Protein AF-A0A383C848-F1 (afdb_monomer)

Secondary structure (DSSP, 8-state):
-HHHHHHHS-GGGS-HHHHHHHHHHHHHHHHHHHHHHHHHHHHHHTT--HHHHHHHHHHHHHHHHHHHHHHHHHHHHH-HHHHHHHHHHHHHHH-

pLDDT: mean 80.66, std 11.18, range [51.22, 92.5]

Sequence (95 aa):
MFSKIRHYVDFKSISPSIKYLSILALFTGIGLGYFFTVIVILTKLKGYNEGTIGIIAASFSLGLMFAGFFVSKVLEKIGLYLTLFISITIQTICV

Radius of gyration: 17.78 Å; Cα contacts (8 Å, |Δi|>4): 18; chains: 1; bounding box: 36×27×50 Å

Mean predicted aligned error: 8.61 Å

Foldseek 3Di:
DVVVVCVVVVCVPPDPVVVVVVVVVVVVVVVVVVVLVVVLVVCVVVVDDPVVNVVVSVVVVVVVVVVVVVLVVVCVPPNDPVSVVVVVVVVVVVD

Structure (mmCIF, N/CA/C/O backbone):
data_AF-A0A383C848-F1
#
_entry.id   AF-A0A383C848-F1
#
loop_
_atom_site.group_PDB
_atom_site.id
_atom_site.type_symbol
_atom_site.label_atom_id
_atom_site.label_alt_id
_atom_site.label_comp_id
_atom_site.label_asym_id
_atom_site.label_entity_id
_atom_site.label_seq_id
_atom_site.pdbx_PDB_ins_code
_atom_site.Cartn_x
_atom_site.Cartn_y
_atom_site.Cartn_z
_atom_site.occupancy
_atom_site.B_iso_or_equiv
_atom_site.auth_seq_id
_atom_site.auth_comp_id
_atom_site.auth_asym_id
_atom_site.auth_atom_id
_atom_site.pdbx_PDB_model_num
ATOM 1 N N . MET A 1 1 ? -17.384 17.481 -28.589 1.00 51.22 1 MET A N 1
ATOM 2 C CA . MET A 1 1 ? -16.807 17.128 -27.268 1.00 51.22 1 MET A CA 1
ATOM 3 C C . MET A 1 1 ? -16.348 15.668 -27.194 1.00 51.22 1 MET A C 1
ATOM 5 O O . MET A 1 1 ? -15.196 15.438 -26.854 1.00 51.22 1 MET A O 1
ATOM 9 N N . PHE A 1 2 ? -17.172 14.700 -27.620 1.00 51.53 2 PHE A N 1
ATOM 10 C CA . PHE A 1 2 ? -16.816 13.267 -27.663 1.00 51.53 2 PHE A CA 1
ATOM 11 C C . PHE A 1 2 ? -15.574 12.907 -28.501 1.00 51.53 2 PHE A C 1
ATOM 13 O O . PHE A 1 2 ? -14.841 12.002 -28.125 1.00 51.53 2 PHE A O 1
ATOM 20 N N . SER A 1 3 ? -15.288 13.628 -29.593 1.00 57.62 3 SER A N 1
ATOM 21 C CA . SER A 1 3 ? -14.075 13.411 -30.408 1.00 57.62 3 SER A CA 1
ATOM 22 C C . SER A 1 3 ? -12.771 13.716 -29.644 1.00 57.62 3 SER A C 1
ATOM 24 O O . SER A 1 3 ? -11.819 12.945 -29.722 1.00 57.62 3 SER A O 1
ATOM 26 N N . LYS A 1 4 ? -12.752 14.769 -28.807 1.00 57.75 4 LYS A N 1
ATOM 27 C CA . LYS A 1 4 ? -11.594 15.085 -27.949 1.00 57.75 4 LYS A CA 1
ATOM 28 C C . LYS A 1 4 ? -11.376 14.005 -26.889 1.00 57.75 4 LYS A C 1
ATOM 30 O O . LYS A 1 4 ? -10.250 13.570 -26.708 1.00 57.75 4 LYS A O 1
ATOM 35 N N . ILE A 1 5 ? -12.449 13.521 -26.255 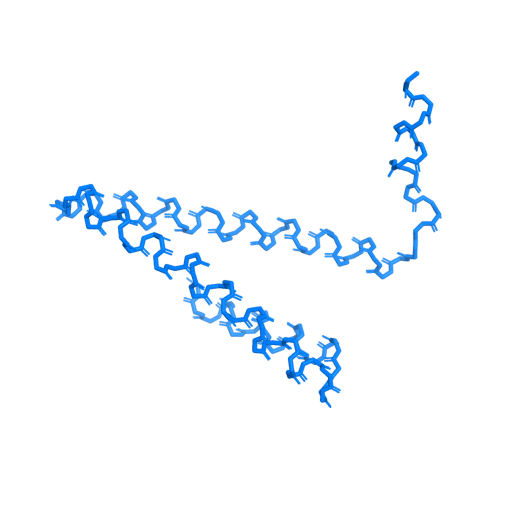1.00 59.72 5 ILE A N 1
ATOM 36 C CA . ILE A 1 5 ? -12.385 12.409 -25.288 1.00 59.72 5 ILE A CA 1
ATOM 37 C C . ILE A 1 5 ? -11.899 11.126 -25.971 1.00 59.72 5 ILE A C 1
ATOM 39 O O . ILE A 1 5 ? -11.067 10.425 -25.412 1.00 59.72 5 ILE A O 1
ATOM 43 N N . ARG A 1 6 ? -12.334 10.849 -27.209 1.00 53.88 6 ARG A N 1
ATOM 44 C CA . ARG A 1 6 ? -11.838 9.708 -27.995 1.00 53.88 6 ARG A CA 1
ATOM 45 C C . ARG A 1 6 ? -10.326 9.731 -28.179 1.00 53.88 6 ARG A C 1
ATOM 47 O O . ARG A 1 6 ? -9.733 8.672 -28.090 1.00 53.88 6 ARG A O 1
ATOM 54 N N . HIS A 1 7 ? -9.718 10.902 -28.368 1.00 56.06 7 HIS A N 1
ATOM 55 C CA . HIS A 1 7 ? -8.262 11.044 -28.462 1.00 56.06 7 HIS A CA 1
ATOM 56 C C . HIS A 1 7 ? -7.540 10.768 -27.132 1.00 56.06 7 HIS A C 1
ATOM 58 O O . HIS A 1 7 ? -6.446 10.215 -27.146 1.00 56.06 7 HIS A O 1
ATOM 64 N N . TYR A 1 8 ? -8.153 11.101 -25.988 1.00 53.00 8 TYR A N 1
ATOM 65 C CA . TYR A 1 8 ? -7.631 10.748 -24.656 1.00 53.00 8 TYR A CA 1
ATOM 66 C C . TYR A 1 8 ? -7.814 9.262 -24.315 1.00 53.00 8 TYR A C 1
ATOM 68 O O . TYR A 1 8 ? -7.042 8.706 -23.541 1.00 53.00 8 TYR A O 1
ATOM 76 N N . VAL A 1 9 ? -8.828 8.621 -24.898 1.00 56.06 9 VAL A N 1
ATOM 77 C CA . VAL A 1 9 ? -9.128 7.187 -24.750 1.00 56.06 9 VAL A CA 1
ATOM 78 C C . VAL A 1 9 ? -8.482 6.368 -25.883 1.00 56.06 9 VAL A C 1
ATOM 80 O O . VAL A 1 9 ? -8.629 5.148 -25.936 1.00 56.06 9 VAL A O 1
ATOM 83 N N . ASP A 1 10 ? -7.730 7.005 -26.790 1.00 56.53 10 ASP A N 1
ATOM 84 C CA . ASP A 1 10 ? -7.061 6.315 -27.890 1.00 56.53 10 ASP A CA 1
ATOM 85 C C . ASP A 1 10 ? -5.755 5.673 -27.414 1.00 56.53 10 ASP A C 1
ATOM 87 O O . ASP A 1 10 ? -4.632 6.123 -27.675 1.00 56.53 10 ASP A O 1
ATOM 91 N N . PHE A 1 11 ? -5.921 4.561 -26.701 1.00 56.41 11 PHE A N 1
ATOM 92 C CA . PHE A 1 11 ? -4.830 3.728 -26.228 1.00 56.41 11 PHE A CA 1
ATOM 93 C C . PHE A 1 11 ? -3.949 3.211 -27.379 1.00 56.41 11 PHE A C 1
ATOM 95 O O . PHE A 1 11 ? -2.858 2.729 -27.102 1.00 56.41 11 PHE A O 1
ATOM 102 N N . LYS A 1 12 ? -4.324 3.290 -28.668 1.00 57.38 12 LYS A N 1
ATOM 103 C CA . LYS A 1 12 ? -3.426 2.864 -29.766 1.00 57.38 12 LYS A CA 1
ATOM 104 C C . LYS A 1 12 ? -2.138 3.687 -29.854 1.00 57.38 12 LYS A C 1
ATOM 106 O O . LYS A 1 12 ? -1.133 3.142 -30.296 1.00 57.38 12 LYS A O 1
ATOM 111 N N . SER A 1 13 ? -2.161 4.946 -29.417 1.00 57.22 13 SER A N 1
ATOM 112 C CA . SER A 1 13 ? -1.002 5.856 -29.458 1.00 57.22 13 SER A CA 1
ATOM 113 C C . SER A 1 13 ? -0.048 5.714 -28.264 1.00 57.22 13 SER A C 1
ATOM 115 O O . SER A 1 13 ? 1.071 6.221 -28.293 1.00 57.22 13 SER A O 1
ATOM 117 N N . ILE A 1 14 ? -0.481 5.018 -27.209 1.00 63.19 14 ILE A N 1
ATOM 118 C CA . ILE A 1 14 ? 0.249 4.897 -25.947 1.00 63.19 14 ILE A CA 1
ATOM 119 C C . ILE A 1 14 ? 1.141 3.657 -25.992 1.00 63.19 14 ILE A C 1
ATOM 121 O O . ILE A 1 14 ? 0.697 2.572 -26.385 1.00 63.19 14 ILE A O 1
ATOM 125 N N . SER A 1 15 ? 2.393 3.804 -25.549 1.00 70.62 15 SER A N 1
ATOM 126 C CA . SER A 1 15 ? 3.336 2.690 -25.483 1.00 70.62 15 SER A CA 1
ATOM 127 C C . SER A 1 15 ? 2.766 1.544 -24.629 1.00 70.62 15 SER A C 1
ATOM 129 O O . SER A 1 15 ? 2.109 1.786 -23.610 1.00 70.62 15 SER A O 1
ATOM 131 N N . PRO A 1 16 ? 2.986 0.277 -25.022 1.00 71.50 16 PRO A N 1
ATOM 132 C CA . PRO A 1 16 ? 2.434 -0.873 -24.305 1.00 71.50 16 PRO A CA 1
ATOM 133 C C . PRO A 1 16 ? 2.818 -0.867 -22.818 1.00 71.50 16 PRO A C 1
ATOM 135 O O . PRO A 1 16 ? 1.978 -1.171 -21.976 1.00 71.50 16 PRO A O 1
ATOM 138 N N . SER A 1 17 ? 4.028 -0.416 -22.478 1.00 71.56 17 SER A N 1
ATOM 139 C CA . SER A 1 17 ? 4.507 -0.296 -21.096 1.00 71.56 17 SER A CA 1
ATOM 140 C C . SER A 1 17 ? 3.632 0.606 -20.222 1.00 71.56 17 SER A C 1
ATOM 142 O O . SER A 1 17 ? 3.330 0.245 -19.087 1.00 71.56 17 SER A O 1
ATOM 144 N N . ILE A 1 18 ? 3.179 1.752 -20.742 1.00 73.75 18 ILE A N 1
ATOM 145 C CA . ILE A 1 18 ? 2.315 2.671 -19.987 1.00 73.75 18 ILE A CA 1
ATOM 146 C C . ILE A 1 18 ? 0.942 2.034 -19.754 1.00 73.75 18 ILE A C 1
ATOM 148 O O . ILE A 1 18 ? 0.399 2.159 -18.663 1.00 73.75 18 ILE A O 1
ATOM 152 N N . LYS A 1 19 ? 0.406 1.278 -20.723 1.00 74.56 19 LYS A N 1
ATOM 153 C CA . LYS A 1 19 ? -0.874 0.568 -20.547 1.00 74.56 19 LYS A CA 1
ATOM 154 C C . LYS A 1 19 ? -0.813 -0.445 -19.415 1.00 74.56 19 LYS A C 1
ATOM 156 O O . LYS A 1 19 ? -1.692 -0.447 -18.558 1.00 74.56 19 LYS A O 1
ATOM 161 N N . TYR A 1 20 ? 0.220 -1.288 -19.406 1.00 77.19 20 TYR A N 1
ATOM 162 C CA . TYR A 1 20 ? 0.403 -2.276 -18.344 1.00 77.19 20 TYR A CA 1
ATOM 163 C C . TYR A 1 20 ? 0.586 -1.602 -16.984 1.00 77.19 20 TYR A C 1
ATOM 165 O O . TYR A 1 20 ? -0.019 -2.040 -16.009 1.00 77.19 20 TYR A O 1
ATOM 173 N N . LEU A 1 21 ? 1.339 -0.499 -16.929 1.00 80.62 21 LEU A N 1
ATOM 174 C CA . LEU A 1 21 ? 1.522 0.267 -15.700 1.00 80.62 21 LEU A CA 1
ATOM 175 C C . LEU A 1 21 ? 0.210 0.889 -15.199 1.00 80.62 21 LEU A C 1
ATOM 177 O O . LEU A 1 21 ? -0.072 0.831 -14.006 1.00 80.62 21 LEU A O 1
ATOM 181 N N . SER A 1 22 ? -0.616 1.443 -16.089 1.00 79.75 22 SER A N 1
ATOM 182 C CA . SER A 1 22 ? -1.922 2.006 -15.724 1.00 79.75 22 SER A CA 1
ATOM 183 C C . SER A 1 22 ? -2.900 0.941 -15.227 1.00 79.75 22 SER A C 1
ATOM 185 O O . SER A 1 22 ? -3.599 1.173 -14.243 1.00 79.75 22 SER A O 1
ATOM 187 N N . ILE A 1 23 ? -2.937 -0.229 -15.871 1.00 83.00 23 ILE A N 1
ATOM 188 C CA . ILE A 1 23 ? -3.769 -1.359 -15.431 1.00 83.00 23 ILE A CA 1
ATOM 189 C C . ILE A 1 23 ? -3.313 -1.840 -14.051 1.00 83.00 23 ILE A C 1
ATOM 191 O O . ILE A 1 23 ? -4.139 -2.018 -13.158 1.00 83.00 23 ILE A O 1
ATOM 195 N N . LEU A 1 24 ? -2.002 -1.999 -13.858 1.00 82.81 24 LEU A N 1
ATOM 196 C CA . LEU A 1 24 ? -1.425 -2.384 -12.575 1.00 82.81 24 LEU A CA 1
ATOM 197 C C . LEU A 1 24 ? -1.790 -1.373 -11.480 1.00 82.81 24 LEU A C 1
ATOM 199 O O . LEU A 1 24 ? -2.316 -1.765 -10.444 1.00 82.81 24 LEU A O 1
ATOM 203 N N . ALA A 1 25 ? -1.600 -0.077 -11.739 1.00 84.25 25 ALA A N 1
ATOM 204 C CA . ALA A 1 25 ? -1.941 0.987 -10.797 1.00 84.25 25 ALA A CA 1
ATOM 205 C C . ALA A 1 25 ? -3.432 0.984 -10.419 1.00 84.25 25 ALA A C 1
ATOM 207 O O . ALA A 1 25 ? -3.772 1.219 -9.259 1.00 84.25 25 ALA A O 1
ATOM 208 N N . LEU A 1 26 ? -4.318 0.675 -11.371 1.00 86.62 26 LEU A N 1
ATOM 209 C CA . LEU A 1 26 ? -5.753 0.559 -11.119 1.00 86.62 26 LEU A CA 1
ATOM 210 C C . LEU A 1 26 ? -6.069 -0.598 -10.160 1.00 86.62 26 LEU A C 1
ATOM 212 O O . LEU A 1 26 ? -6.769 -0.389 -9.169 1.00 86.62 26 LEU A O 1
ATOM 216 N N . PHE A 1 27 ? -5.520 -1.792 -10.397 1.00 86.00 27 PHE A N 1
ATOM 217 C CA . PHE A 1 27 ? -5.732 -2.936 -9.504 1.00 86.00 27 PHE A CA 1
ATOM 218 C C . PHE A 1 27 ? -5.116 -2.721 -8.118 1.00 86.00 27 PHE A C 1
ATOM 220 O O . PHE A 1 27 ? -5.759 -3.017 -7.110 1.00 86.00 27 PHE A O 1
ATOM 227 N N . THR A 1 28 ? -3.916 -2.140 -8.049 1.00 84.75 28 THR A N 1
ATOM 228 C CA . THR A 1 28 ? -3.275 -1.779 -6.780 1.00 84.75 28 THR A CA 1
ATOM 229 C C . THR A 1 28 ? -4.118 -0.767 -5.999 1.00 84.75 28 THR A C 1
ATOM 231 O O . THR A 1 28 ? -4.304 -0.929 -4.793 1.00 84.75 28 THR A O 1
ATOM 234 N N . GLY A 1 29 ? -4.689 0.234 -6.677 1.00 86.44 29 GLY A N 1
ATOM 235 C CA . GLY A 1 29 ? -5.579 1.223 -6.065 1.00 86.44 29 GLY A CA 1
ATOM 236 C C . GLY A 1 29 ? -6.868 0.614 -5.509 1.00 86.44 29 GLY A C 1
ATOM 237 O O . GLY A 1 29 ? -7.254 0.933 -4.385 1.00 86.44 29 GLY A O 1
ATOM 238 N N . ILE A 1 30 ? -7.500 -0.303 -6.249 1.00 88.19 30 ILE A N 1
ATOM 239 C CA . ILE A 1 30 ? -8.691 -1.030 -5.779 1.00 88.19 30 ILE A CA 1
ATOM 240 C C . ILE A 1 30 ? -8.357 -1.867 -4.537 1.00 88.19 30 ILE A C 1
ATOM 242 O O . ILE A 1 30 ? -9.088 -1.803 -3.548 1.00 88.19 30 ILE A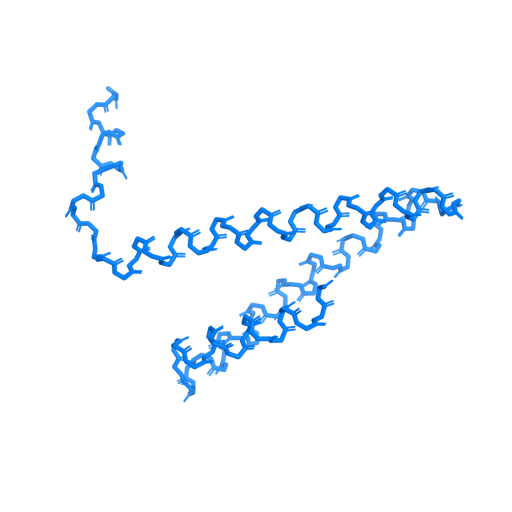 O 1
ATOM 246 N N . GLY A 1 31 ? -7.243 -2.608 -4.562 1.00 86.19 31 GLY A N 1
ATOM 247 C CA . GLY A 1 31 ? -6.807 -3.437 -3.435 1.00 86.19 31 GLY A CA 1
ATOM 248 C C . GLY A 1 31 ? -6.553 -2.620 -2.166 1.00 86.19 31 GLY A C 1
ATOM 249 O O . GLY A 1 31 ? -7.096 -2.936 -1.108 1.00 86.19 31 GLY A O 1
ATOM 250 N N . LEU A 1 32 ? -5.803 -1.520 -2.284 1.00 85.25 32 LEU A N 1
ATOM 251 C CA . LEU A 1 32 ? -5.560 -0.584 -1.180 1.00 85.25 32 LEU A CA 1
ATOM 252 C C . LEU A 1 32 ? -6.863 0.038 -0.657 1.00 85.25 32 LEU A C 1
ATOM 254 O O . LEU A 1 32 ? -7.092 0.062 0.550 1.00 85.25 32 LEU A O 1
ATOM 258 N N . GLY A 1 33 ? -7.740 0.506 -1.550 1.00 86.81 33 GLY A N 1
ATOM 259 C CA . GLY A 1 33 ? -9.019 1.111 -1.170 1.00 86.81 33 GLY A CA 1
ATOM 260 C C . GLY A 1 33 ? -9.926 0.150 -0.395 1.00 86.81 33 GLY A C 1
ATOM 261 O O . GLY A 1 33 ? -10.506 0.521 0.632 1.00 86.81 33 GLY A O 1
ATOM 262 N N . TYR A 1 34 ? -10.003 -1.105 -0.842 1.00 88.62 34 TYR A N 1
ATOM 263 C CA . TYR A 1 34 ? -10.746 -2.149 -0.141 1.00 88.62 34 TYR A CA 1
ATOM 264 C C . TYR A 1 34 ? -10.135 -2.456 1.232 1.00 88.62 34 TYR A C 1
ATOM 266 O O . TYR A 1 34 ? -10.857 -2.477 2.230 1.00 88.62 34 TYR A O 1
ATOM 274 N N . PHE A 1 35 ? -8.810 -2.609 1.310 1.00 86.56 35 PHE A N 1
ATOM 275 C CA . PHE A 1 35 ? -8.095 -2.857 2.565 1.00 86.56 35 PHE A CA 1
ATOM 276 C C . PHE A 1 35 ? -8.382 -1.780 3.624 1.00 86.56 35 PHE A C 1
ATOM 278 O O . PHE A 1 35 ? -8.733 -2.109 4.760 1.00 86.56 35 PHE A O 1
ATOM 285 N N . PHE A 1 36 ? -8.339 -0.494 3.255 1.00 84.44 36 PHE A N 1
ATOM 286 C CA . PHE A 1 36 ? -8.677 0.585 4.194 1.00 84.44 36 PHE A CA 1
ATOM 287 C C . PHE A 1 36 ? -10.124 0.538 4.654 1.00 84.44 36 PHE A C 1
ATO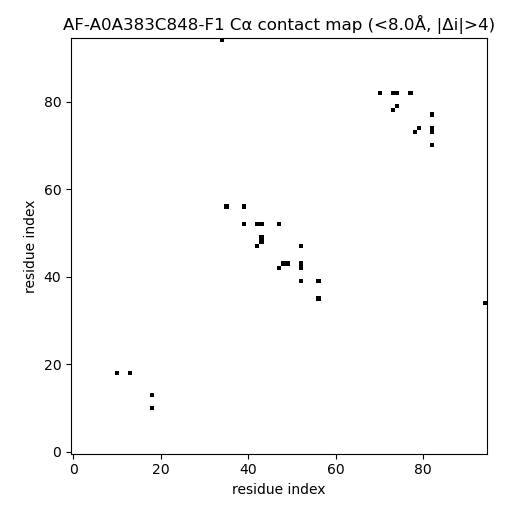M 289 O O . PHE A 1 36 ? -10.403 0.753 5.833 1.00 84.44 36 PHE A O 1
ATOM 296 N N . THR A 1 37 ? -11.040 0.227 3.740 1.00 88.94 37 THR A N 1
ATOM 297 C CA . THR A 1 37 ? -12.461 0.116 4.071 1.00 88.94 37 THR A CA 1
ATOM 298 C C . THR A 1 37 ? -12.685 -0.990 5.102 1.00 88.94 37 THR A C 1
ATOM 300 O O . THR A 1 37 ? -13.372 -0.774 6.100 1.00 88.94 37 THR A O 1
ATOM 303 N N . VAL A 1 38 ? -12.039 -2.145 4.926 1.00 89.12 38 VAL A N 1
ATOM 304 C CA . VAL A 1 38 ? -12.100 -3.255 5.887 1.00 89.12 38 VAL A CA 1
ATOM 305 C C . VAL A 1 38 ? -11.520 -2.850 7.246 1.00 89.12 38 VAL A C 1
ATOM 307 O O . VAL A 1 38 ? -12.155 -3.110 8.268 1.00 89.12 38 VAL A O 1
ATOM 310 N N . ILE A 1 39 ? -10.373 -2.162 7.292 1.00 88.56 39 ILE A N 1
ATOM 311 C CA . ILE A 1 39 ? -9.785 -1.679 8.557 1.00 88.56 39 ILE A CA 1
ATOM 312 C C . ILE A 1 39 ? -10.736 -0.730 9.294 1.00 88.56 39 ILE A C 1
ATOM 314 O O . ILE A 1 39 ? -10.929 -0.867 10.506 1.00 88.56 39 ILE A O 1
ATOM 31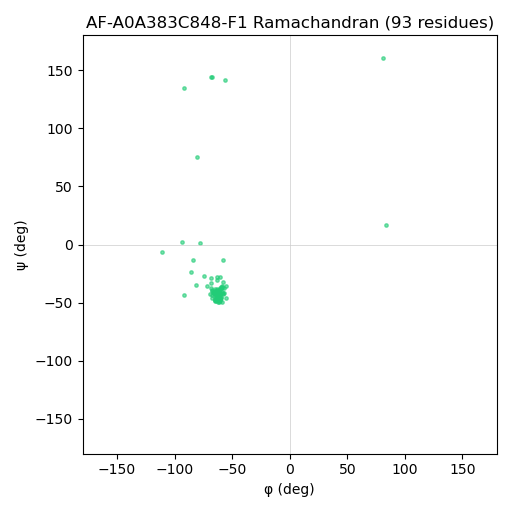8 N N . VAL A 1 40 ? -11.349 0.217 8.584 1.00 89.00 40 VAL A N 1
ATOM 319 C CA . VAL A 1 40 ? -12.305 1.172 9.165 1.00 89.00 40 VAL A CA 1
ATOM 320 C C . VAL A 1 40 ? -13.519 0.442 9.749 1.00 89.00 40 VAL A C 1
ATOM 322 O O . VAL A 1 40 ? -13.930 0.724 10.875 1.00 89.00 40 VAL A O 1
ATOM 325 N N . ILE A 1 41 ? -14.053 -0.555 9.039 1.00 90.31 41 ILE A N 1
ATOM 326 C CA . ILE A 1 41 ? -15.175 -1.366 9.531 1.00 90.31 41 ILE A CA 1
ATOM 327 C C . ILE A 1 41 ? -14.762 -2.174 10.769 1.00 90.31 41 ILE A C 1
ATOM 329 O O . ILE A 1 41 ? -15.454 -2.138 11.785 1.00 90.31 41 ILE A O 1
ATOM 333 N N . LEU A 1 42 ? -13.622 -2.868 10.728 1.00 90.62 42 LEU A N 1
ATOM 334 C CA . LEU A 1 42 ? -13.142 -3.688 11.846 1.00 90.62 42 LEU A CA 1
ATOM 335 C C . LEU A 1 42 ? -12.859 -2.857 13.101 1.00 90.62 42 LEU A C 1
ATOM 337 O O . LEU A 1 42 ? -13.175 -3.284 14.212 1.00 90.62 42 LEU A O 1
ATOM 341 N N . THR A 1 43 ? -12.278 -1.668 12.945 1.00 89.44 43 THR A N 1
ATOM 342 C CA . THR A 1 43 ? -12.020 -0.757 14.071 1.00 89.44 43 THR A CA 1
ATOM 343 C C . THR A 1 43 ? -13.319 -0.214 14.660 1.00 89.44 43 THR A C 1
ATOM 345 O O . THR A 1 43 ? -13.459 -0.187 15.884 1.00 89.44 43 THR A O 1
ATOM 348 N N . LYS A 1 44 ? -14.319 0.106 13.829 1.00 90.75 44 LYS A N 1
ATOM 349 C CA . LYS A 1 44 ? -15.655 0.481 14.314 1.00 90.75 44 LYS A CA 1
ATOM 350 C C . LYS A 1 44 ? -16.334 -0.666 15.070 1.00 90.75 44 LYS A C 1
ATOM 352 O O . LYS A 1 44 ? -16.872 -0.433 16.150 1.00 90.75 44 LYS A O 1
ATOM 357 N N . LEU A 1 45 ? -16.258 -1.899 14.559 1.00 92.31 45 LEU A N 1
ATOM 358 C CA . LEU A 1 45 ? -16.810 -3.091 15.222 1.00 92.31 45 LEU A CA 1
ATOM 359 C C . LEU A 1 45 ? -16.135 -3.391 16.569 1.00 92.31 45 LEU A C 1
ATOM 361 O O . LEU A 1 45 ? -16.785 -3.895 17.480 1.00 92.31 45 LEU A O 1
ATOM 365 N N . LYS A 1 46 ? -14.854 -3.042 16.725 1.00 90.94 46 LYS A N 1
ATOM 366 C CA . LYS A 1 46 ? -14.118 -3.147 17.997 1.00 90.94 46 LYS A CA 1
ATOM 367 C C . LYS A 1 46 ? -14.425 -2.021 18.995 1.00 90.94 46 LYS A C 1
ATOM 369 O O . LYS A 1 46 ? -13.837 -2.003 20.072 1.00 90.94 46 LYS A O 1
ATOM 374 N N . GLY A 1 47 ? -15.320 -1.090 18.658 1.00 92.44 47 GLY A N 1
ATOM 375 C CA . GLY A 1 47 ? -15.745 -0.010 19.552 1.00 92.44 47 GLY A CA 1
ATOM 376 C C . GLY A 1 47 ? -14.819 1.208 19.577 1.00 92.44 47 GLY A C 1
ATOM 377 O O . GLY A 1 47 ? -14.909 2.014 20.500 1.00 92.44 47 GLY A O 1
ATOM 378 N N . TYR A 1 48 ? -13.934 1.374 18.586 1.00 91.19 48 TYR A N 1
ATOM 379 C CA . TYR A 1 48 ? -13.116 2.586 18.485 1.00 91.19 48 TYR A CA 1
ATOM 380 C C . TYR A 1 48 ? -13.987 3.810 18.163 1.00 91.19 48 TYR A C 1
ATOM 382 O O . TYR A 1 48 ? -14.946 3.734 17.390 1.00 91.19 48 TYR A O 1
ATOM 390 N N . ASN A 1 49 ? -13.619 4.962 18.730 1.00 92.50 49 ASN A N 1
ATOM 391 C CA . ASN A 1 49 ? -14.252 6.238 18.409 1.00 92.50 49 ASN A CA 1
ATOM 392 C C . ASN A 1 49 ? -13.917 6.661 16.967 1.00 92.50 49 ASN A C 1
ATOM 394 O O . ASN A 1 49 ? -12.793 6.477 16.499 1.00 92.50 49 ASN A O 1
ATOM 398 N N . GLU A 1 50 ? -14.870 7.288 16.282 1.00 88.50 50 GLU A N 1
ATOM 399 C CA . GLU A 1 50 ? -14.751 7.734 14.889 1.00 88.50 50 GLU A CA 1
ATOM 400 C C . GLU A 1 50 ? -13.590 8.708 14.687 1.00 88.50 50 GLU A C 1
ATOM 402 O O . GLU A 1 50 ? -12.878 8.609 13.692 1.00 88.50 50 GLU A O 1
ATOM 407 N N . GLY A 1 51 ? -13.329 9.581 15.667 1.00 88.62 51 GLY A N 1
ATOM 408 C CA . GLY A 1 51 ? -12.163 10.465 15.640 1.00 88.62 51 GLY A CA 1
ATOM 409 C C . GLY A 1 51 ? -10.838 9.694 15.613 1.00 88.62 51 GLY A C 1
ATOM 410 O O . GLY A 1 51 ? -9.950 10.014 14.829 1.00 88.62 51 GLY A O 1
ATOM 411 N N . THR A 1 52 ? -10.715 8.630 16.411 1.00 86.94 52 THR A N 1
ATOM 412 C CA . THR A 1 52 ? -9.520 7.772 16.431 1.00 86.94 52 THR A CA 1
ATOM 413 C C . THR A 1 52 ? -9.358 7.012 15.115 1.00 86.94 52 THR A C 1
ATOM 415 O O . THR A 1 52 ? -8.250 6.931 14.591 1.00 86.94 52 THR A O 1
ATOM 418 N N . ILE A 1 53 ? -10.458 6.509 14.547 1.00 90.38 53 ILE A N 1
ATOM 419 C CA . ILE A 1 53 ? -10.460 5.843 13.237 1.00 90.38 53 ILE A CA 1
ATOM 420 C C . ILE A 1 53 ? -10.022 6.823 12.139 1.00 90.38 53 ILE A C 1
ATOM 422 O O . ILE A 1 53 ? -9.174 6.484 11.313 1.00 90.38 53 ILE A O 1
ATOM 426 N N . GLY A 1 54 ? -10.541 8.054 12.168 1.00 86.69 54 GLY A N 1
ATOM 427 C CA . GLY A 1 54 ? -10.171 9.121 11.242 1.00 86.69 54 GLY A CA 1
ATOM 428 C C . GLY A 1 54 ? -8.689 9.486 11.321 1.00 86.69 54 GLY A C 1
ATOM 429 O O . GLY A 1 54 ? -8.041 9.605 10.284 1.00 86.69 54 GLY A O 1
ATOM 430 N N . ILE A 1 55 ? -8.126 9.585 12.532 1.00 88.75 55 ILE A N 1
ATOM 431 C CA . ILE A 1 55 ? -6.688 9.827 12.729 1.00 88.75 55 ILE A CA 1
ATOM 432 C C . ILE A 1 55 ? -5.865 8.686 12.127 1.00 88.75 55 ILE A C 1
ATOM 434 O O . ILE A 1 55 ? -4.948 8.950 11.356 1.00 88.75 55 ILE A O 1
ATOM 438 N N . ILE A 1 56 ? -6.215 7.427 12.410 1.00 85.69 56 ILE A N 1
ATOM 439 C CA . ILE A 1 56 ? -5.494 6.260 11.877 1.00 85.69 56 ILE A CA 1
ATOM 440 C C . ILE A 1 56 ? -5.535 6.247 10.340 1.00 85.69 56 ILE A C 1
ATOM 442 O O . ILE A 1 56 ? -4.497 6.082 9.694 1.00 85.69 56 ILE A O 1
ATOM 446 N N . ALA A 1 57 ? -6.709 6.472 9.745 1.00 85.56 57 ALA A N 1
ATOM 447 C CA . ALA A 1 57 ? -6.875 6.509 8.293 1.00 85.56 57 ALA A CA 1
ATOM 448 C C . ALA A 1 57 ? -6.098 7.673 7.641 1.00 85.56 57 ALA A C 1
ATOM 450 O O . ALA A 1 57 ? -5.445 7.494 6.606 1.00 85.56 57 ALA A O 1
ATOM 451 N N . ALA A 1 58 ? -6.119 8.857 8.261 1.00 85.81 58 ALA A N 1
ATOM 452 C CA . ALA A 1 58 ? -5.392 10.030 7.783 1.00 85.81 58 ALA A CA 1
ATOM 453 C C . ALA A 1 58 ? -3.871 9.847 7.890 1.00 85.81 58 ALA A C 1
ATOM 455 O O . ALA A 1 58 ? -3.151 10.145 6.934 1.00 85.81 58 ALA A O 1
ATOM 456 N N . SER A 1 59 ? -3.378 9.302 9.008 1.00 87.19 59 SER A N 1
ATOM 457 C CA . SER A 1 59 ? -1.959 8.984 9.203 1.00 87.19 59 SER A CA 1
ATOM 458 C C . SER A 1 59 ? -1.448 7.994 8.162 1.00 87.19 59 SER A C 1
ATOM 460 O O . SER A 1 59 ? -0.325 8.148 7.683 1.00 87.19 59 SER A O 1
ATOM 462 N N . PHE A 1 60 ? -2.269 7.022 7.757 1.00 84.06 60 PHE A N 1
ATOM 463 C CA . PHE A 1 60 ? -1.890 6.081 6.707 1.00 84.06 60 PHE A CA 1
ATOM 464 C C . PHE A 1 60 ? -1.715 6.775 5.350 1.00 84.06 60 PHE A C 1
ATOM 466 O O . PHE A 1 60 ? -0.696 6.588 4.686 1.00 84.06 60 PHE A O 1
ATOM 473 N N . SER A 1 61 ? -2.676 7.615 4.950 1.00 84.06 61 SER A N 1
ATOM 474 C CA . SER A 1 61 ? -2.599 8.363 3.684 1.00 84.06 61 SER A CA 1
ATOM 475 C C . SER A 1 61 ? -1.395 9.312 3.655 1.00 84.06 61 SER A C 1
ATOM 477 O O . SER A 1 61 ? -0.695 9.402 2.646 1.00 84.06 61 SER A O 1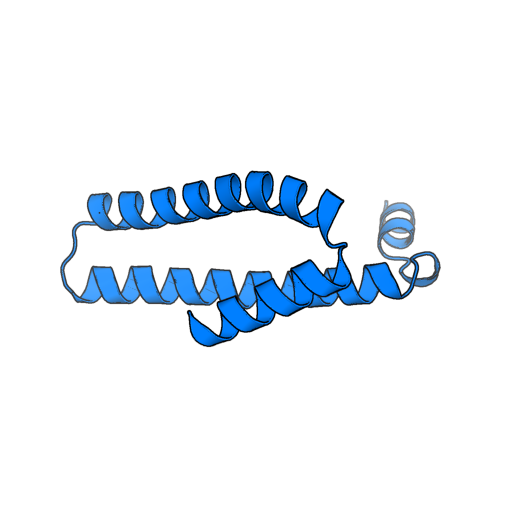
ATOM 479 N N . LEU A 1 62 ? -1.102 9.961 4.787 1.00 87.50 62 LEU A N 1
ATOM 480 C CA . LEU A 1 62 ? 0.113 10.758 4.981 1.00 87.50 62 LEU A CA 1
ATOM 481 C C . LEU A 1 62 ? 1.381 9.912 4.825 1.00 87.50 62 LEU A C 1
ATOM 483 O O . LEU A 1 62 ? 2.292 10.303 4.097 1.00 87.50 62 LEU A O 1
ATOM 487 N N . GLY A 1 63 ? 1.426 8.738 5.460 1.00 86.75 63 GLY A N 1
ATOM 488 C CA . GLY A 1 63 ? 2.535 7.793 5.332 1.00 86.75 63 GLY A CA 1
ATOM 489 C C . GLY A 1 63 ? 2.766 7.355 3.885 1.00 86.75 63 GLY A C 1
ATOM 490 O O . GLY A 1 63 ? 3.907 7.343 3.427 1.00 86.75 63 GLY A O 1
ATOM 491 N N . LEU A 1 64 ? 1.693 7.083 3.135 1.00 85.31 64 LEU A N 1
ATOM 492 C CA . LEU A 1 64 ? 1.767 6.713 1.720 1.00 85.31 64 LEU A CA 1
ATOM 493 C C . LEU A 1 64 ? 2.322 7.861 0.858 1.00 85.31 64 LEU A C 1
ATOM 495 O O . LEU A 1 64 ? 3.155 7.632 -0.021 1.00 85.31 64 LEU A O 1
ATOM 499 N N . MET A 1 65 ? 1.921 9.103 1.146 1.00 87.31 65 MET A N 1
ATOM 500 C CA . MET A 1 65 ? 2.455 10.289 0.472 1.00 87.31 65 MET A CA 1
ATOM 501 C C . MET A 1 65 ? 3.961 10.451 0.733 1.00 87.31 65 MET A C 1
ATOM 503 O O . MET A 1 65 ? 4.734 10.622 -0.211 1.00 87.31 65 MET A O 1
ATOM 507 N N . PHE A 1 66 ? 4.397 10.341 1.993 1.00 87.25 66 PHE A N 1
ATOM 508 C CA . PHE A 1 66 ? 5.819 10.398 2.353 1.00 87.25 66 PHE A CA 1
ATOM 509 C C . PHE A 1 66 ? 6.628 9.249 1.742 1.00 87.25 66 PHE A C 1
ATOM 511 O O . PHE A 1 66 ? 7.743 9.471 1.260 1.00 87.25 66 PHE A O 1
ATOM 518 N N . ALA A 1 67 ? 6.062 8.043 1.691 1.00 86.19 67 ALA A N 1
ATOM 519 C CA . ALA A 1 67 ? 6.682 6.903 1.028 1.00 86.19 67 ALA A CA 1
ATOM 520 C C . ALA A 1 67 ? 6.919 7.181 -0.465 1.00 86.19 67 ALA A C 1
ATOM 522 O O . ALA A 1 67 ? 7.977 6.827 -0.979 1.00 86.19 67 ALA A O 1
ATOM 523 N N . GLY A 1 68 ? 6.007 7.886 -1.143 1.00 84.81 68 GLY A N 1
ATOM 524 C CA . GLY A 1 68 ? 6.184 8.312 -2.535 1.00 84.81 68 GLY A CA 1
ATOM 525 C C . GLY A 1 68 ? 7.421 9.195 -2.756 1.00 84.81 68 GLY A C 1
ATOM 526 O O . GLY A 1 68 ? 8.172 8.988 -3.716 1.00 84.81 68 GLY A O 1
ATOM 527 N N . PHE A 1 69 ? 7.699 10.126 -1.837 1.00 86.81 69 PHE A N 1
ATOM 528 C CA . PHE A 1 69 ? 8.922 10.939 -1.888 1.00 86.81 69 PHE A CA 1
ATOM 529 C C . PHE A 1 69 ? 10.187 10.094 -1.707 1.00 86.81 69 PHE A C 1
ATOM 531 O O . PHE A 1 69 ? 11.164 10.277 -2.435 1.00 86.81 69 PHE A O 1
ATOM 538 N N . PHE A 1 70 ? 10.168 9.144 -0.770 1.00 86.31 70 PHE A N 1
ATOM 539 C CA . PHE A 1 70 ? 11.308 8.260 -0.530 1.00 86.31 70 PHE A CA 1
ATOM 540 C C . PHE A 1 70 ? 11.554 7.308 -1.708 1.00 86.31 70 PHE A C 1
ATOM 542 O O . PHE A 1 70 ? 12.679 7.195 -2.198 1.00 86.31 70 PHE A O 1
ATOM 549 N N . VAL A 1 71 ? 10.491 6.685 -2.222 1.00 85.69 71 VAL A N 1
ATOM 550 C CA . VAL A 1 71 ? 10.537 5.807 -3.396 1.00 85.69 71 VAL A CA 1
ATOM 551 C C . VAL A 1 71 ? 11.077 6.548 -4.611 1.00 85.69 71 VAL A C 1
ATOM 553 O O . VAL A 1 71 ? 11.845 5.957 -5.357 1.00 85.69 71 VAL A O 1
ATOM 556 N N . SER A 1 72 ? 10.783 7.839 -4.785 1.00 83.44 72 SER A N 1
ATOM 557 C CA . SER A 1 72 ? 11.343 8.628 -5.894 1.00 83.44 72 SER A CA 1
ATOM 558 C C . SER A 1 72 ? 12.878 8.699 -5.850 1.00 83.44 72 SER A C 1
ATOM 560 O O . SER A 1 72 ? 13.530 8.585 -6.884 1.00 83.44 72 SER A O 1
ATOM 562 N N . LYS A 1 73 ? 13.474 8.802 -4.654 1.00 85.94 73 LYS A N 1
ATOM 563 C CA . LYS A 1 73 ? 14.939 8.778 -4.471 1.00 85.94 73 LYS A CA 1
ATOM 564 C C . LYS A 1 73 ? 15.544 7.395 -4.685 1.00 85.94 73 LYS A C 1
ATOM 566 O O . LYS A 1 73 ? 16.658 7.274 -5.192 1.00 85.94 73 LYS A O 1
ATOM 571 N N . VAL A 1 74 ? 14.826 6.351 -4.285 1.00 84.38 74 VAL A N 1
ATOM 572 C CA . VAL A 1 74 ? 15.239 4.961 -4.513 1.00 84.38 74 VAL A CA 1
ATOM 573 C C . VAL A 1 74 ? 15.161 4.626 -6.005 1.00 84.38 74 VAL A C 1
ATOM 575 O O . VAL A 1 74 ? 16.098 4.054 -6.558 1.00 84.38 74 VAL A O 1
ATOM 578 N N . LEU A 1 75 ? 14.097 5.065 -6.672 1.00 85.25 75 LEU A N 1
ATOM 579 C CA . LEU A 1 75 ? 13.838 4.861 -8.090 1.00 85.25 75 LEU A CA 1
ATOM 580 C C . LEU A 1 75 ? 14.974 5.394 -8.972 1.00 85.25 75 LEU A C 1
ATOM 582 O O . LEU A 1 75 ? 15.390 4.701 -9.899 1.00 85.25 75 LEU A O 1
ATOM 586 N N . GLU A 1 76 ? 15.516 6.573 -8.649 1.00 84.81 76 GLU A N 1
ATOM 587 C CA . GLU A 1 76 ? 16.687 7.144 -9.335 1.00 84.81 76 GLU A CA 1
ATOM 588 C C . GLU A 1 76 ? 17.938 6.253 -9.236 1.00 84.81 76 GLU A C 1
ATOM 590 O O . GLU A 1 76 ? 18.777 6.283 -10.133 1.00 84.81 76 GLU A O 1
ATOM 595 N N . LYS A 1 77 ? 18.074 5.443 -8.176 1.00 87.00 77 LYS A N 1
ATOM 596 C CA . LYS A 1 77 ? 19.252 4.588 -7.949 1.00 87.00 77 LYS A CA 1
ATOM 597 C C . LYS A 1 77 ? 19.130 3.182 -8.529 1.00 87.00 77 LYS A C 1
ATOM 599 O O . LYS A 1 77 ? 20.110 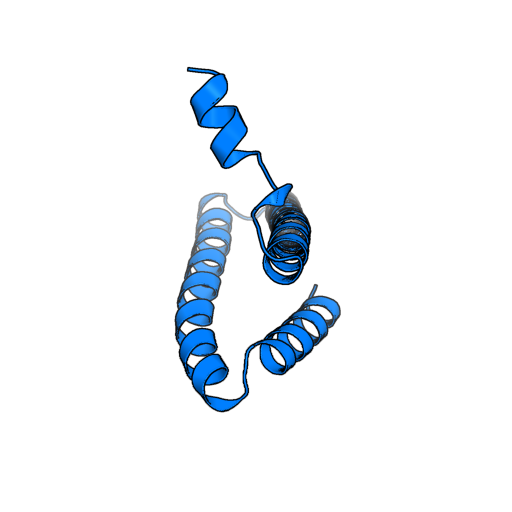2.675 -9.064 1.00 87.00 77 LYS A O 1
ATOM 604 N N . ILE A 1 78 ? 17.980 2.529 -8.365 1.00 85.62 78 ILE A N 1
ATOM 605 C CA . ILE A 1 78 ? 17.813 1.096 -8.687 1.00 85.62 78 ILE A CA 1
ATOM 6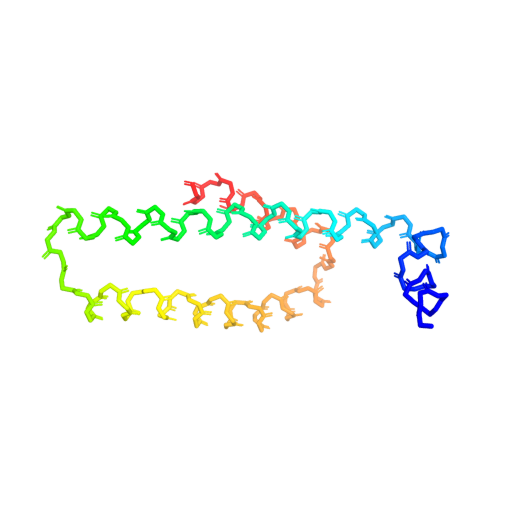06 C C . ILE A 1 78 ? 16.917 0.832 -9.905 1.00 85.62 78 ILE A C 1
ATOM 608 O O . ILE A 1 78 ? 16.811 -0.307 -10.360 1.00 85.62 78 ILE A O 1
ATOM 612 N N . GLY A 1 79 ? 16.288 1.874 -10.455 1.00 81.50 79 GLY A N 1
ATOM 613 C CA . GLY A 1 79 ? 15.434 1.779 -11.635 1.00 81.50 79 GLY A CA 1
ATOM 614 C C . GLY A 1 79 ? 14.010 1.286 -11.350 1.00 81.50 79 GLY A C 1
ATOM 615 O O . GLY A 1 79 ? 13.703 0.683 -10.317 1.00 81.50 79 GLY A O 1
ATOM 616 N N . LEU A 1 80 ? 13.110 1.567 -12.298 1.00 80.44 80 LEU A N 1
ATOM 617 C CA . LEU A 1 80 ? 11.659 1.371 -12.162 1.00 80.44 80 LEU A CA 1
ATOM 618 C C . LEU A 1 80 ? 11.263 -0.083 -11.929 1.00 80.44 80 LEU A C 1
ATOM 620 O O . LEU A 1 80 ? 10.468 -0.371 -11.039 1.00 80.44 80 LEU A O 1
ATOM 624 N N . TYR A 1 81 ? 11.826 -0.998 -12.715 1.00 79.69 81 TYR A N 1
ATOM 625 C CA . TYR A 1 81 ? 11.421 -2.399 -12.691 1.00 79.69 81 TYR A CA 1
ATOM 626 C C . TYR A 1 81 ? 11.735 -3.072 -11.348 1.00 79.69 81 TYR A C 1
ATOM 628 O O . TYR A 1 81 ? 10.856 -3.690 -10.751 1.00 79.69 81 TYR A O 1
ATOM 636 N N . LEU A 1 82 ? 12.959 -2.893 -10.835 1.00 82.62 82 LEU A N 1
ATOM 637 C CA . LEU A 1 82 ? 13.369 -3.468 -9.552 1.00 82.62 82 LEU A CA 1
ATOM 638 C C . LEU A 1 82 ? 12.572 -2.860 -8.389 1.00 82.62 82 LEU A C 1
ATOM 640 O O . LEU A 1 82 ? 12.122 -3.581 -7.502 1.00 82.62 82 LEU A O 1
ATOM 644 N N . THR A 1 83 ? 12.343 -1.543 -8.433 1.00 86.12 83 THR A N 1
ATOM 645 C CA . THR A 1 83 ? 11.542 -0.833 -7.425 1.00 86.12 83 THR A CA 1
ATOM 646 C C . THR A 1 83 ? 10.111 -1.368 -7.372 1.00 86.12 83 THR A C 1
ATOM 648 O O . THR A 1 83 ? 9.613 -1.674 -6.291 1.00 86.12 83 THR A O 1
ATOM 651 N N . LEU A 1 84 ? 9.461 -1.533 -8.529 1.00 84.12 84 LEU A N 1
ATOM 652 C CA . LEU A 1 84 ? 8.108 -2.088 -8.612 1.00 84.12 84 LEU A CA 1
ATOM 653 C C . LEU A 1 84 ? 8.059 -3.535 -8.120 1.00 84.12 84 LEU A C 1
ATOM 655 O O . LEU A 1 84 ? 7.173 -3.879 -7.343 1.00 84.12 84 LEU A O 1
ATOM 659 N N . PHE A 1 85 ? 9.020 -4.369 -8.519 1.00 83.31 85 PHE A N 1
ATOM 660 C CA . PHE A 1 85 ? 9.072 -5.769 -8.103 1.00 83.31 85 PHE A CA 1
ATOM 661 C C . PHE A 1 85 ? 9.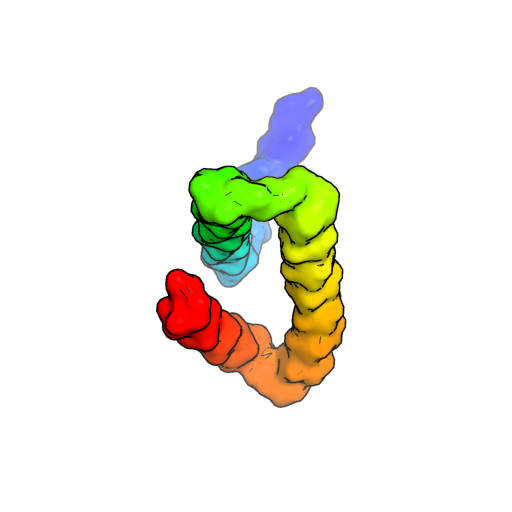206 -5.918 -6.580 1.00 83.31 85 PHE A C 1
ATOM 663 O O . PHE A 1 85 ? 8.437 -6.654 -5.956 1.00 83.31 85 PHE A O 1
ATOM 670 N N . ILE A 1 86 ? 10.128 -5.169 -5.964 1.00 86.44 86 ILE A N 1
ATOM 671 C CA . ILE A 1 86 ? 10.309 -5.155 -4.505 1.00 86.44 86 ILE A CA 1
ATOM 672 C C . ILE A 1 86 ? 9.047 -4.620 -3.820 1.00 86.44 86 ILE A C 1
ATOM 674 O O . ILE A 1 86 ? 8.565 -5.230 -2.867 1.00 86.44 86 ILE A O 1
ATOM 678 N N . SER A 1 87 ? 8.479 -3.521 -4.328 1.00 84.12 87 SER A N 1
ATOM 679 C CA . SER A 1 87 ? 7.279 -2.903 -3.755 1.00 84.12 87 SER A CA 1
ATOM 680 C C . SER A 1 87 ? 6.086 -3.858 -3.751 1.00 84.12 87 SER A C 1
ATOM 682 O O . SER A 1 87 ? 5.418 -3.979 -2.729 1.00 84.12 87 SER A O 1
ATOM 684 N N . ILE A 1 88 ? 5.825 -4.555 -4.861 1.00 84.25 88 ILE A N 1
ATOM 685 C CA . ILE A 1 88 ? 4.710 -5.509 -4.971 1.00 84.25 88 ILE A CA 1
ATOM 686 C C . ILE A 1 88 ? 4.947 -6.717 -4.061 1.00 84.25 88 ILE A C 1
ATOM 688 O O . ILE A 1 88 ? 4.015 -7.178 -3.404 1.00 84.25 88 ILE A O 1
ATOM 692 N N . THR A 1 89 ? 6.188 -7.203 -3.977 1.00 85.88 89 THR A N 1
ATOM 693 C CA . THR A 1 89 ? 6.544 -8.332 -3.105 1.00 85.88 89 THR A CA 1
ATOM 694 C C . THR A 1 89 ? 6.294 -7.990 -1.637 1.00 85.88 89 THR A C 1
ATOM 696 O O . THR A 1 89 ? 5.614 -8.738 -0.941 1.00 85.88 89 THR A O 1
ATOM 699 N N . ILE A 1 90 ? 6.775 -6.830 -1.175 1.00 86.06 90 ILE A N 1
ATOM 700 C CA . ILE A 1 90 ? 6.550 -6.365 0.200 1.00 86.06 90 ILE A CA 1
ATOM 701 C C . ILE A 1 90 ? 5.057 -6.128 0.443 1.00 86.06 90 ILE A C 1
ATOM 703 O O . ILE A 1 90 ? 4.526 -6.58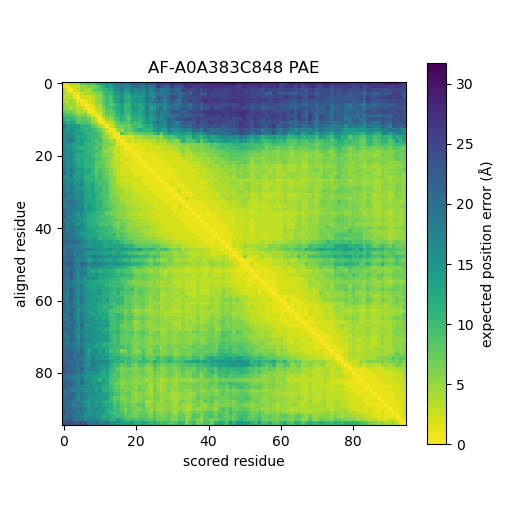0 1.452 1.00 86.06 90 ILE A O 1
ATOM 707 N N . GLN A 1 91 ? 4.359 -5.478 -0.493 1.00 82.50 91 GLN A N 1
ATOM 708 C CA . GLN A 1 91 ? 2.925 -5.216 -0.366 1.00 82.50 91 GLN A CA 1
ATOM 709 C C . GLN A 1 91 ? 2.108 -6.508 -0.250 1.00 82.50 91 GLN A C 1
ATOM 711 O O . GLN A 1 91 ? 1.192 -6.561 0.556 1.00 82.50 91 GLN A O 1
ATOM 716 N N . THR A 1 92 ? 2.466 -7.552 -1.000 1.00 82.06 92 THR A N 1
ATOM 717 C CA . THR A 1 92 ? 1.788 -8.860 -0.945 1.00 82.06 92 THR A CA 1
ATOM 718 C C . THR A 1 92 ? 2.017 -9.583 0.385 1.00 82.06 92 THR A C 1
ATOM 720 O O . THR A 1 92 ? 1.175 -10.365 0.800 1.00 82.06 92 THR A O 1
ATOM 723 N N . ILE A 1 93 ? 3.151 -9.349 1.054 1.00 84.25 93 ILE A N 1
ATOM 724 C CA . ILE A 1 93 ? 3.452 -9.951 2.364 1.00 84.25 93 ILE A CA 1
ATOM 725 C C . ILE A 1 93 ? 2.777 -9.172 3.501 1.00 84.25 93 ILE A C 1
ATOM 727 O O . ILE A 1 93 ? 2.406 -9.755 4.517 1.00 84.25 93 ILE A O 1
ATOM 731 N N . CYS A 1 94 ? 2.679 -7.848 3.366 1.00 76.38 94 CYS A N 1
ATOM 732 C CA . CYS A 1 94 ? 2.170 -6.971 4.419 1.00 76.38 94 CYS A CA 1
ATOM 733 C C . CYS A 1 94 ? 0.642 -6.818 4.437 1.00 76.38 94 CYS A C 1
ATOM 735 O O . CYS A 1 94 ? 0.110 -6.428 5.477 1.00 76.38 94 CYS A O 1
ATOM 737 N N . VAL A 1 95 ? -0.034 -7.046 3.306 1.00 67.12 95 VAL A N 1
ATOM 738 C CA . VAL A 1 95 ? -1.505 -7.034 3.177 1.00 67.12 95 VAL A CA 1
ATOM 739 C C . VAL A 1 95 ? -2.052 -8.429 3.435 1.00 67.12 95 VAL A C 1
ATOM 741 O O . VAL A 1 95 ? -3.030 -8.521 4.210 1.00 67.12 95 VAL A O 1
#

Organism: NCBI:txid408172

InterPro domains:
  IPR036259 MFS transporter superfamily [SSF103473] (15-94)

Solvent-accessible surface area (backbone atoms only — not comparable to full-atom values): 5456 Å² total; per-residue (Å²): 113,68,70,62,51,48,62,78,66,42,62,87,80,51,58,69,68,58,53,55,50,51,52,49,50,50,53,53,50,53,52,53,53,52,52,51,53,53,51,53,52,53,43,50,75,73,67,52,54,68,69,59,50,49,50,55,55,49,53,49,55,52,49,53,55,55,47,51,61,54,48,54,62,48,33,77,74,66,34,65,68,57,49,50,53,53,50,52,53,52,48,68,73,76,106